Protein AF-A0A7Y2FAY0-F1 (afdb_monomer_lite)

Secondary structure (DSSP, 8-state):
--SSSSSSSSSTTSS--------------S--PPPS--SS--TTEEETTSSSPPTTEEEETTEEEE---S--GGG-SS---EEE-S---SS----------TT-EEEEE-S--SSSS-GGGTS-EEEEE-TTTHHHHS--HHHHHHTT---

pLDDT: mean 85.26, std 19.06, range [43.31, 98.5]

Radius of gyration: 30.22 Å; chains: 1; bounding box: 103×33×59 Å

Structure (mmCIF, N/CA/C/O backbone):
data_AF-A0A7Y2FAY0-F1
#
_entry.id   AF-A0A7Y2FAY0-F1
#
loop_
_atom_site.group_PDB
_atom_site.id
_atom_site.type_symbol
_atom_site.label_atom_id
_atom_site.label_alt_id
_atom_site.label_comp_id
_atom_site.label_asym_id
_atom_site.label_entity_id
_atom_site.label_seq_id
_atom_site.pdbx_PDB_ins_code
_atom_site.Cartn_x
_atom_site.Cartn_y
_atom_site.Cartn_z
_atom_site.occupancy
_atom_site.B_iso_or_equiv
_atom_site.auth_seq_id
_atom_site.auth_comp_id
_atom_site.auth_asym_id
_atom_site.auth_atom_id
_atom_site.pdbx_PDB_model_num
ATOM 1 N N . MET A 1 1 ? -87.405 -3.956 30.102 1.00 51.44 1 MET A N 1
ATOM 2 C CA . MET A 1 1 ? -86.121 -4.699 30.156 1.00 51.44 1 MET A CA 1
ATOM 3 C C . MET A 1 1 ? -85.525 -4.973 28.762 1.00 51.44 1 MET A C 1
ATOM 5 O O . MET A 1 1 ? -85.045 -6.067 28.514 1.00 51.44 1 MET A O 1
ATOM 9 N N . LYS A 1 2 ? -85.548 -4.008 27.827 1.00 45.28 2 LYS A N 1
ATOM 10 C CA . LYS A 1 2 ? -84.905 -4.156 26.498 1.00 45.28 2 LYS A CA 1
ATOM 11 C C . LYS A 1 2 ? -84.174 -2.900 26.000 1.00 45.28 2 LYS A C 1
ATOM 13 O O . LYS A 1 2 ? -83.530 -2.960 24.967 1.00 45.28 2 LYS A O 1
ATOM 18 N N . GLN A 1 3 ? -84.233 -1.789 26.741 1.00 49.59 3 GLN A N 1
ATOM 19 C CA . GLN A 1 3 ? -83.574 -0.530 26.358 1.00 49.59 3 GLN A CA 1
ATOM 20 C C . GLN A 1 3 ? -82.372 -0.158 27.239 1.00 49.59 3 GLN A C 1
ATOM 22 O O . GLN A 1 3 ? -81.675 0.798 26.937 1.00 49.59 3 GLN A O 1
ATOM 27 N N . PHE A 1 4 ? -82.082 -0.938 28.288 1.00 43.31 4 PHE A N 1
ATOM 28 C CA . PHE A 1 4 ? -80.898 -0.730 29.137 1.00 43.31 4 PHE A CA 1
ATOM 29 C C . PHE A 1 4 ? -79.647 -1.471 28.639 1.00 43.31 4 PHE A C 1
ATOM 31 O O . PHE A 1 4 ? -78.539 -1.127 29.030 1.00 43.31 4 PHE A O 1
ATOM 38 N N . PHE A 1 5 ? -79.805 -2.456 27.749 1.00 44.53 5 PHE A N 1
ATOM 39 C CA . PHE A 1 5 ? -78.677 -3.219 27.199 1.00 44.53 5 PHE A CA 1
ATOM 40 C C . PHE A 1 5 ? -77.992 -2.530 26.014 1.00 44.53 5 PHE A C 1
ATOM 42 O O . PHE A 1 5 ? -76.847 -2.840 25.706 1.00 44.53 5 PHE A O 1
ATOM 49 N N . THR A 1 6 ? -78.651 -1.563 25.374 1.00 45.28 6 THR A N 1
ATOM 50 C CA . THR A 1 6 ? -78.110 -0.887 24.186 1.00 45.28 6 THR A CA 1
ATOM 51 C C . THR A 1 6 ? -77.120 0.229 24.529 1.00 45.28 6 THR A C 1
ATOM 53 O O . THR A 1 6 ? -76.338 0.625 23.673 1.00 45.28 6 THR A O 1
ATOM 56 N N . LEU A 1 7 ? -77.105 0.715 25.776 1.00 43.50 7 LEU A N 1
ATOM 57 C CA . LEU A 1 7 ? -76.199 1.790 26.200 1.00 43.50 7 LEU A CA 1
ATOM 58 C C . LEU A 1 7 ? -74.840 1.272 26.707 1.00 43.50 7 LEU A C 1
ATOM 60 O O . LEU A 1 7 ? -73.872 2.025 26.742 1.00 43.50 7 LEU A O 1
ATOM 64 N N . LEU A 1 8 ? -74.736 -0.018 27.047 1.00 46.09 8 LEU A N 1
ATOM 65 C CA . LEU A 1 8 ? -73.483 -0.614 27.526 1.00 46.09 8 LEU A CA 1
ATOM 66 C C . LEU A 1 8 ? -72.531 -1.015 26.383 1.00 46.09 8 LEU A C 1
ATOM 68 O O . LEU A 1 8 ? -71.336 -1.181 26.605 1.00 46.09 8 LEU A O 1
ATOM 72 N N . ALA A 1 9 ? -73.041 -1.129 25.153 1.00 47.38 9 ALA A N 1
ATOM 73 C CA . ALA A 1 9 ? -72.245 -1.490 23.979 1.00 47.38 9 ALA A CA 1
ATOM 74 C C . ALA A 1 9 ? -71.526 -0.294 23.325 1.00 47.38 9 ALA A C 1
ATOM 76 O O . ALA A 1 9 ? -70.596 -0.498 22.551 1.00 47.38 9 ALA A O 1
ATOM 77 N N . LEU A 1 10 ? -71.916 0.949 23.641 1.00 44.84 10 LEU A N 1
ATOM 78 C CA . LEU A 1 10 ? -71.336 2.141 23.006 1.00 44.84 10 LEU A CA 1
ATOM 79 C C . LEU A 1 10 ? -70.141 2.735 23.773 1.00 44.84 10 LEU A C 1
ATOM 81 O O . LEU A 1 10 ? -69.358 3.484 23.201 1.00 44.84 10 LEU A O 1
ATOM 85 N N . VAL A 1 11 ? -69.959 2.381 25.049 1.00 50.09 11 VAL A N 1
ATOM 86 C CA . VAL A 1 11 ? -68.839 2.886 25.871 1.00 50.09 11 VAL A CA 1
ATOM 87 C C . VAL A 1 11 ? -67.570 2.035 25.699 1.00 50.09 11 VAL A C 1
ATOM 89 O O . VAL A 1 11 ? -66.463 2.518 25.920 1.00 50.09 11 VAL A O 1
ATOM 92 N N . ALA A 1 12 ? -67.696 0.793 25.224 1.00 48.69 12 ALA A N 1
ATOM 93 C CA . ALA A 1 12 ? -66.560 -0.113 25.043 1.00 48.69 12 ALA A CA 1
ATOM 94 C C . ALA A 1 12 ? -65.722 0.156 23.774 1.00 48.69 12 ALA A C 1
ATOM 96 O O . ALA A 1 12 ? -64.632 -0.394 23.645 1.00 48.69 12 ALA A O 1
ATOM 97 N N . LEU A 1 13 ? -66.186 1.007 22.850 1.00 48.56 13 LEU A N 1
ATOM 98 C CA . LEU A 1 13 ? -65.485 1.277 21.584 1.00 48.56 13 LEU A CA 1
ATOM 99 C C . LEU A 1 13 ? -64.469 2.429 21.640 1.00 48.56 13 LEU A C 1
ATOM 101 O O . LEU A 1 13 ? -63.723 2.611 20.684 1.00 48.56 13 LEU A O 1
ATOM 105 N N . VAL A 1 14 ? -64.394 3.186 22.740 1.00 50.09 14 VAL A N 1
ATOM 106 C CA . VAL A 1 14 ? -63.526 4.383 22.818 1.00 50.09 14 VAL A CA 1
ATOM 107 C C . VAL A 1 14 ? -62.205 4.133 23.565 1.00 50.09 14 VAL A C 1
ATOM 109 O O . VAL A 1 14 ? -61.342 5.001 23.601 1.00 50.09 14 VAL A O 1
ATOM 112 N N . VAL A 1 15 ? -62.003 2.938 24.134 1.00 50.06 15 VAL A N 1
ATOM 113 C CA . VAL A 1 15 ? -60.810 2.604 24.951 1.00 50.06 15 VAL A CA 1
ATOM 114 C C . VAL A 1 15 ? -59.806 1.710 24.196 1.00 50.06 15 VAL A C 1
ATOM 116 O O . VAL A 1 15 ? -58.803 1.274 24.752 1.00 50.06 15 VAL A O 1
ATOM 119 N N . ALA A 1 16 ? -60.034 1.457 22.904 1.00 46.22 16 ALA A N 1
ATOM 120 C CA . ALA A 1 16 ? -59.160 0.626 22.070 1.00 46.22 16 ALA A CA 1
ATOM 121 C C . ALA A 1 16 ? -58.097 1.413 21.276 1.00 46.22 16 ALA A C 1
ATOM 123 O O . ALA A 1 16 ? -57.337 0.811 20.527 1.00 46.22 16 ALA A O 1
ATOM 124 N N . CYS A 1 17 ? -57.985 2.732 21.461 1.00 43.41 17 CYS A N 1
ATOM 125 C CA . CYS A 1 17 ? -56.827 3.495 20.988 1.00 43.41 17 CYS A CA 1
ATOM 126 C C . CYS A 1 17 ? -55.794 3.616 22.111 1.00 43.41 17 CYS A C 1
ATOM 128 O O . CYS A 1 17 ? -55.579 4.688 22.671 1.00 43.41 17 CYS A O 1
ATOM 130 N N . LYS A 1 18 ? -55.134 2.503 22.442 1.00 47.72 18 LYS A N 1
ATOM 131 C CA . LYS A 1 18 ? -53.759 2.599 22.932 1.00 47.72 18 LYS A CA 1
ATOM 132 C C . LYS A 1 18 ? -52.890 2.789 21.701 1.00 47.72 18 LYS A C 1
ATOM 134 O O . LYS A 1 18 ? -52.571 1.832 21.007 1.00 47.72 18 LYS A O 1
ATOM 139 N N . THR A 1 19 ? -52.565 4.040 21.406 1.00 54.12 19 THR A N 1
ATOM 140 C CA . THR A 1 19 ? -51.457 4.372 20.518 1.00 54.12 19 THR A CA 1
ATOM 141 C C . THR A 1 19 ? -50.203 3.859 21.212 1.00 54.12 19 THR A C 1
ATOM 143 O O . THR A 1 19 ? -49.673 4.501 22.117 1.00 54.12 19 THR A O 1
ATOM 146 N N . GLU A 1 20 ? -49.775 2.648 20.868 1.00 57.34 20 GLU A N 1
ATOM 147 C CA . GLU A 1 20 ? -48.404 2.245 21.145 1.00 57.34 20 GLU A CA 1
ATOM 148 C C . GL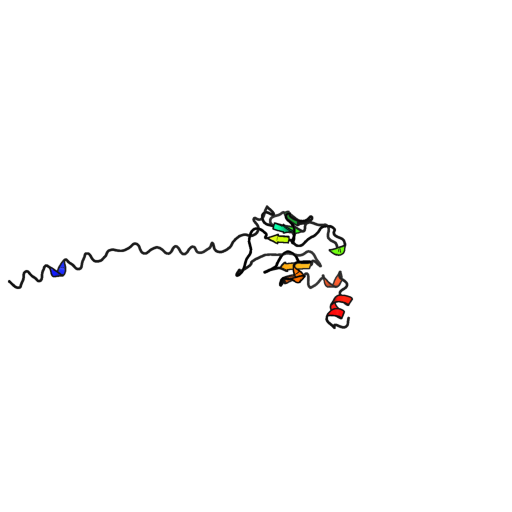U A 1 20 ? -47.505 3.286 20.470 1.00 57.34 20 GLU A C 1
ATOM 150 O O . GLU A 1 20 ? -47.808 3.695 19.339 1.00 57.34 20 GLU A O 1
ATOM 155 N N . PRO A 1 21 ? -46.453 3.789 21.138 1.00 49.78 21 PRO A N 1
ATOM 156 C CA . PRO A 1 21 ? -45.477 4.597 20.442 1.00 49.78 21 PRO A CA 1
ATOM 157 C C . PRO A 1 21 ? -44.932 3.698 19.340 1.00 49.78 21 PRO A C 1
ATOM 159 O O . PRO A 1 21 ? -44.242 2.717 19.613 1.00 49.78 21 PRO A O 1
ATOM 162 N N . LYS A 1 22 ? -45.326 3.987 18.094 1.00 48.41 22 LYS A N 1
ATOM 163 C CA . LYS A 1 22 ? -44.698 3.422 16.910 1.00 48.41 22 LYS A CA 1
ATOM 164 C C . LYS A 1 22 ? -43.222 3.665 17.145 1.00 48.41 22 LYS A C 1
ATOM 166 O O . LYS A 1 22 ? -42.829 4.829 17.199 1.00 48.41 22 LYS A O 1
ATOM 171 N N . ALA A 1 23 ? -42.469 2.591 17.386 1.00 47.94 23 ALA A N 1
ATOM 172 C CA . ALA A 1 23 ? -41.028 2.665 17.435 1.00 47.94 23 ALA A CA 1
ATOM 173 C C . ALA A 1 23 ? -40.647 3.427 16.173 1.00 47.94 23 ALA A C 1
ATOM 175 O O . ALA A 1 23 ? -40.894 2.966 15.053 1.00 47.94 23 ALA A O 1
ATOM 176 N N . THR A 1 24 ? -40.202 4.664 16.358 1.00 44.00 24 THR A N 1
ATOM 177 C CA . THR A 1 24 ? -39.451 5.364 15.345 1.00 44.00 24 THR A CA 1
ATOM 178 C C . THR A 1 24 ? -38.290 4.431 15.105 1.00 44.00 24 THR A C 1
ATOM 180 O O . THR A 1 24 ? -37.394 4.305 15.936 1.00 44.00 24 THR A O 1
ATOM 183 N N . VAL A 1 25 ? -38.387 3.671 14.016 1.00 50.25 25 VAL A N 1
ATOM 184 C CA . VAL A 1 25 ? -37.208 3.170 13.341 1.00 50.25 25 VAL A CA 1
ATOM 185 C C . VAL A 1 25 ? -36.465 4.450 13.026 1.00 50.25 25 VAL A C 1
ATOM 187 O O . VAL A 1 25 ? -36.812 5.165 12.088 1.00 50.25 25 VAL A O 1
ATOM 190 N N . GLU A 1 26 ? -35.547 4.818 13.913 1.00 45.84 26 GLU A N 1
ATOM 191 C CA . GLU A 1 26 ? -34.470 5.696 13.531 1.00 45.84 26 GLU A CA 1
ATOM 192 C C . GLU A 1 26 ? -33.741 4.909 12.458 1.00 45.84 26 GLU A C 1
ATOM 194 O O . GLU A 1 26 ? -32.950 4.010 12.730 1.00 45.84 26 GLU A O 1
ATOM 199 N N . THR A 1 27 ? -34.113 5.165 11.210 1.00 46.44 27 THR A N 1
ATOM 200 C CA . THR A 1 27 ? -33.223 4.954 10.089 1.00 46.44 27 THR A CA 1
ATOM 201 C C . THR A 1 27 ? -32.002 5.805 10.396 1.00 46.44 27 THR A C 1
ATOM 203 O O . THR A 1 27 ? -31.975 6.991 10.076 1.00 46.44 27 THR A O 1
ATOM 206 N N . LYS A 1 28 ? -31.033 5.209 11.103 1.00 49.81 28 LYS A N 1
ATOM 207 C CA . LYS A 1 28 ? -29.642 5.641 11.096 1.00 49.81 28 LYS A CA 1
ATOM 208 C C . LYS A 1 28 ? -29.163 5.495 9.660 1.00 49.81 28 LYS A C 1
ATOM 210 O O . LYS A 1 28 ? -28.667 4.455 9.253 1.00 49.81 28 LYS A O 1
ATOM 215 N N . THR A 1 29 ? -29.434 6.511 8.866 1.00 54.62 29 THR A N 1
ATOM 216 C CA . THR A 1 29 ? -28.828 6.710 7.559 1.00 54.62 29 THR A CA 1
ATOM 217 C C . THR A 1 29 ? -27.524 7.455 7.820 1.00 54.62 29 THR A C 1
ATOM 219 O O . THR A 1 29 ? -27.602 8.656 8.067 1.00 54.62 29 THR A O 1
ATOM 222 N N . ASP A 1 30 ? -26.412 6.708 7.951 1.00 54.47 30 ASP A N 1
ATOM 223 C CA . ASP A 1 30 ? -25.038 7.061 7.494 1.00 54.47 30 ASP A CA 1
ATOM 224 C C . ASP A 1 30 ? -23.862 6.306 8.177 1.00 54.47 30 ASP A C 1
ATOM 226 O O . ASP A 1 30 ? -22.731 6.461 7.732 1.00 54.47 30 ASP A O 1
ATOM 230 N N . ASP A 1 31 ? -24.064 5.416 9.159 1.00 61.31 31 ASP A N 1
ATOM 231 C CA . ASP A 1 31 ? -22.938 4.807 9.917 1.00 61.31 31 ASP A CA 1
ATOM 232 C C . ASP A 1 31 ? -22.676 3.303 9.626 1.00 61.31 31 ASP A C 1
ATOM 234 O O . ASP A 1 31 ? -22.599 2.500 10.557 1.00 61.31 31 ASP A O 1
ATOM 238 N N . GLU A 1 32 ? -22.557 2.880 8.359 1.00 81.56 32 GLU A N 1
ATOM 239 C CA . GLU A 1 32 ? -22.077 1.512 8.020 1.00 81.56 32 GLU A CA 1
ATOM 240 C C . GLU A 1 32 ? -20.586 1.455 7.639 1.00 81.56 32 GLU A C 1
ATOM 242 O O . GLU A 1 32 ? -19.993 0.378 7.630 1.00 81.56 32 GLU A O 1
ATOM 247 N N . TRP A 1 33 ? -19.955 2.599 7.365 1.00 92.94 33 TRP A N 1
ATOM 248 C CA . TRP A 1 33 ? -18.543 2.657 6.987 1.00 92.94 33 TRP A CA 1
ATOM 249 C C . TRP A 1 33 ? -17.631 2.736 8.212 1.00 92.94 33 TRP A C 1
ATOM 251 O O . TRP A 1 33 ? -17.825 3.568 9.098 1.00 92.94 33 TRP A O 1
ATOM 261 N N . ILE A 1 34 ? -16.587 1.907 8.229 1.00 93.38 34 ILE A N 1
ATOM 262 C CA . ILE A 1 34 ? -15.470 2.026 9.169 1.00 93.38 34 ILE A CA 1
ATOM 263 C C . ILE A 1 34 ? -14.300 2.732 8.482 1.00 93.38 34 ILE A C 1
ATOM 265 O O . ILE A 1 34 ? -13.964 2.427 7.338 1.00 93.38 34 ILE A O 1
ATOM 269 N N . SER A 1 35 ? -13.660 3.673 9.176 1.00 94.94 35 SER A N 1
ATOM 270 C CA . SER A 1 35 ? -12.439 4.298 8.660 1.00 94.94 35 SER A CA 1
ATOM 271 C C . SER A 1 35 ? -11.236 3.428 9.007 1.00 94.94 35 SER A C 1
ATOM 273 O O . SER A 1 35 ? -10.962 3.205 10.184 1.00 94.94 35 SER A O 1
ATOM 275 N N . LEU A 1 36 ? -10.505 2.958 7.995 1.00 97.44 36 LEU A N 1
ATOM 276 C CA . LEU A 1 36 ? -9.262 2.192 8.190 1.00 97.44 36 LEU A CA 1
ATOM 277 C C . LEU A 1 36 ? -8.028 3.092 8.362 1.00 97.44 36 LEU A C 1
ATOM 279 O O . LEU A 1 36 ? -6.948 2.615 8.700 1.00 97.44 36 LEU A O 1
ATOM 283 N N . PHE A 1 37 ? -8.177 4.394 8.123 1.00 98.06 37 PHE A N 1
ATOM 284 C CA . PHE A 1 37 ? -7.141 5.405 8.291 1.00 98.06 37 PHE A CA 1
ATOM 285 C C . PHE A 1 37 ? -7.780 6.694 8.815 1.00 98.06 37 PHE A C 1
ATOM 287 O O . PHE A 1 37 ? -8.869 7.073 8.386 1.00 98.06 37 PHE A O 1
ATOM 294 N N . ASP A 1 38 ? -7.136 7.351 9.773 1.00 96.56 38 ASP A N 1
ATOM 295 C CA . ASP A 1 38 ? -7.651 8.552 10.445 1.00 96.56 38 ASP A CA 1
ATOM 296 C C . ASP A 1 38 ? -7.114 9.865 9.836 1.00 96.56 38 ASP A C 1
ATOM 298 O O . ASP A 1 38 ? -7.473 10.955 10.287 1.00 96.56 38 ASP A O 1
ATOM 302 N N . GLY A 1 39 ? -6.246 9.772 8.823 1.00 97.44 39 GLY A N 1
ATOM 303 C CA . GLY A 1 39 ? -5.589 10.912 8.183 1.00 97.44 39 GLY A CA 1
ATOM 304 C C . GLY A 1 39 ? -4.280 11.356 8.845 1.00 97.44 39 GLY A C 1
ATOM 305 O O . GLY A 1 39 ? -3.591 12.215 8.297 1.00 97.44 39 GLY A O 1
ATOM 306 N N . VAL A 1 40 ? -3.913 10.827 10.017 1.00 97.56 40 VAL A N 1
ATOM 307 C CA . VAL A 1 40 ? -2.806 11.374 10.827 1.00 97.56 40 VAL A CA 1
ATOM 308 C C . VAL A 1 40 ? -1.900 10.325 11.464 1.00 97.56 40 VAL A C 1
ATOM 310 O O . VAL A 1 40 ? -0.735 10.622 11.731 1.00 97.56 40 VAL A O 1
ATOM 313 N N . SER A 1 41 ? -2.396 9.119 11.715 1.00 96.94 41 SER A N 1
ATOM 314 C CA . SER A 1 41 ? -1.674 8.031 12.357 1.00 96.94 41 SER A CA 1
ATOM 315 C C . SER A 1 41 ? -1.654 6.790 11.476 1.00 96.94 41 SER A C 1
ATOM 317 O O . SER A 1 41 ? -2.515 6.555 10.635 1.00 96.94 41 SER A O 1
ATOM 319 N N . THR A 1 42 ? -0.642 5.961 11.686 1.00 97.38 42 THR A N 1
ATOM 320 C CA . THR A 1 42 ? -0.535 4.648 11.048 1.00 97.38 42 THR A CA 1
ATOM 321 C C . THR A 1 42 ? -1.113 3.553 11.945 1.00 97.38 42 THR A C 1
ATOM 323 O O . THR A 1 42 ? -0.748 2.385 11.815 1.00 97.38 42 THR A O 1
ATOM 326 N N . GLU A 1 43 ? -1.979 3.921 12.899 1.00 97.38 43 GLU A N 1
ATOM 327 C CA . GLU A 1 43 ? -2.579 2.973 13.828 1.00 97.38 43 GLU A CA 1
ATOM 328 C C . GLU A 1 43 ? -3.361 1.901 13.065 1.00 97.38 43 GLU A C 1
ATOM 330 O O . GLU A 1 43 ? -4.107 2.167 12.126 1.00 97.38 43 GLU A O 1
ATOM 335 N N . GLY A 1 44 ? -3.122 0.654 13.459 1.00 97.38 44 GLY A N 1
ATOM 336 C CA . GLY A 1 44 ? -3.684 -0.521 12.819 1.00 97.38 44 GLY A CA 1
ATOM 337 C C . GLY A 1 44 ? -2.986 -0.986 11.548 1.00 97.38 44 GLY A C 1
ATOM 338 O O . GLY A 1 44 ? -3.251 -2.105 11.123 1.00 97.38 44 GLY A O 1
ATOM 339 N N . TRP A 1 45 ? -2.044 -0.225 10.994 1.00 98.44 45 TRP A N 1
ATOM 340 C CA . TRP A 1 45 ? -1.235 -0.661 9.858 1.00 98.44 45 TRP A CA 1
ATOM 341 C C . TRP A 1 45 ? 0.108 -1.234 10.310 1.00 98.44 45 TRP A C 1
ATOM 343 O O . TRP A 1 45 ? 0.807 -0.665 11.150 1.00 98.44 45 TRP A O 1
ATOM 353 N N . ARG A 1 46 ? 0.493 -2.372 9.729 1.00 98.12 46 ARG A N 1
ATOM 354 C CA . ARG A 1 46 ? 1.773 -3.046 9.998 1.00 98.12 46 ARG A CA 1
ATOM 355 C C . ARG A 1 46 ? 2.276 -3.777 8.762 1.00 98.12 46 ARG A C 1
ATOM 357 O O . ARG A 1 46 ? 1.519 -3.993 7.823 1.00 98.12 46 ARG A O 1
ATOM 364 N N . ALA A 1 47 ? 3.546 -4.166 8.761 1.00 97.94 47 ALA A N 1
ATOM 365 C CA . ALA A 1 47 ? 4.110 -4.981 7.693 1.00 97.94 47 ALA A CA 1
ATOM 366 C C . ALA A 1 47 ? 3.389 -6.334 7.588 1.00 97.94 47 ALA A C 1
ATOM 368 O O . ALA A 1 47 ? 3.091 -6.965 8.605 1.00 97.94 47 ALA A O 1
ATOM 369 N N . TYR A 1 48 ? 3.202 -6.829 6.366 1.00 97.75 48 TYR A N 1
ATOM 370 C CA . TYR A 1 48 ? 2.851 -8.227 6.141 1.00 97.75 48 TYR A CA 1
ATOM 371 C C . TYR A 1 48 ? 3.922 -9.143 6.765 1.00 97.75 48 TYR A C 1
ATOM 373 O O . TYR A 1 48 ? 5.130 -8.956 6.556 1.00 97.75 48 TYR A O 1
ATOM 381 N N . ASN A 1 49 ? 3.485 -10.128 7.554 1.00 96.75 49 ASN A N 1
ATOM 382 C CA . ASN A 1 49 ? 4.317 -10.986 8.402 1.00 96.75 49 ASN A CA 1
ATOM 383 C C . ASN A 1 49 ? 5.181 -10.213 9.423 1.00 96.75 49 ASN A C 1
ATOM 385 O O . ASN A 1 49 ? 6.300 -10.633 9.736 1.00 96.75 49 ASN A O 1
ATOM 389 N N . GLY A 1 50 ? 4.713 -9.067 9.924 1.00 96.06 50 GLY A N 1
ATOM 390 C CA . GLY A 1 50 ? 5.440 -8.262 10.904 1.00 96.06 50 GLY A CA 1
ATOM 391 C C . GLY A 1 50 ? 4.535 -7.503 11.872 1.00 96.06 50 GLY A C 1
ATOM 392 O O . GLY A 1 50 ? 3.367 -7.257 11.600 1.00 96.06 50 GLY A O 1
ATOM 393 N N . GLU A 1 51 ? 5.102 -7.115 13.014 1.00 94.62 51 GLU A N 1
ATOM 394 C CA . GLU A 1 51 ? 4.371 -6.478 14.126 1.00 94.62 51 GLU A CA 1
ATOM 395 C C . GLU A 1 51 ? 4.349 -4.944 14.052 1.00 94.62 51 GLU A C 1
ATOM 397 O O . GLU A 1 51 ? 3.606 -4.290 14.776 1.00 94.62 51 GLU A O 1
ATOM 402 N N . GLY A 1 52 ? 5.197 -4.350 13.212 1.00 95.69 52 GLY A N 1
ATOM 403 C CA . GLY A 1 52 ? 5.351 -2.902 13.101 1.00 95.69 52 GLY A CA 1
ATOM 404 C C . GLY A 1 52 ? 5.297 -2.434 11.658 1.00 95.69 52 GLY A C 1
ATOM 405 O O . GLY A 1 52 ? 5.422 -3.230 10.725 1.00 95.69 52 GLY A O 1
ATOM 406 N N . LEU A 1 53 ? 5.122 -1.129 11.483 1.00 96.94 53 LEU A N 1
ATOM 407 C CA . LEU A 1 53 ? 5.160 -0.508 10.169 1.00 96.94 53 LEU A CA 1
ATOM 408 C C . LEU A 1 53 ? 6.589 -0.585 9.590 1.00 96.94 53 LEU A C 1
ATOM 410 O O . LEU A 1 53 ? 7.547 -0.275 10.308 1.00 96.94 53 LEU A O 1
ATOM 414 N N . PRO A 1 54 ? 6.766 -1.022 8.331 1.00 95.50 54 PRO A N 1
ATOM 415 C CA . PRO A 1 54 ? 8.084 -1.096 7.720 1.00 95.50 54 PRO A CA 1
ATOM 416 C C . PRO A 1 54 ? 8.603 0.311 7.362 1.00 95.50 54 PRO A C 1
ATOM 418 O O . PRO A 1 54 ? 7.808 1.242 7.211 1.00 95.50 54 PRO A O 1
ATOM 421 N N . PRO A 1 55 ? 9.931 0.492 7.219 1.00 93.62 55 PRO A N 1
ATOM 422 C CA . PRO A 1 55 ? 10.513 1.754 6.767 1.00 93.62 55 PRO A CA 1
ATOM 423 C C . PRO A 1 55 ? 9.890 2.262 5.460 1.00 93.62 55 PRO A C 1
ATOM 425 O O . PRO A 1 55 ? 9.528 1.471 4.592 1.00 93.62 55 PRO A O 1
ATOM 428 N N . GLY A 1 56 ? 9.790 3.587 5.330 1.00 94.12 56 GLY A N 1
ATOM 429 C CA . GLY A 1 56 ? 9.242 4.271 4.154 1.00 94.12 56 GLY A CA 1
ATOM 430 C C . GLY A 1 56 ? 7.754 4.603 4.271 1.00 94.12 56 GLY A C 1
ATOM 431 O O . GLY A 1 56 ? 7.341 5.669 3.827 1.00 94.12 56 GLY A O 1
ATOM 432 N N . TRP A 1 57 ? 6.956 3.766 4.935 1.00 97.56 57 TRP A N 1
ATOM 433 C CA . TRP A 1 57 ? 5.544 4.072 5.172 1.00 97.56 57 TRP A CA 1
ATOM 434 C C . TRP A 1 57 ? 5.364 5.100 6.289 1.00 97.56 57 TRP A C 1
ATOM 436 O O . TRP A 1 57 ? 5.918 4.956 7.381 1.00 97.56 57 TRP A O 1
ATOM 446 N N . VAL A 1 58 ? 4.561 6.129 6.026 1.00 97.38 58 VAL A N 1
ATOM 447 C CA . VAL A 1 58 ? 4.247 7.210 6.968 1.00 97.38 58 VAL A CA 1
ATOM 448 C C . VAL A 1 58 ? 2.819 7.717 6.774 1.00 97.38 58 VAL A C 1
ATOM 450 O O . VAL A 1 58 ? 2.254 7.608 5.689 1.00 97.38 58 VAL A O 1
ATOM 453 N N . ALA A 1 59 ? 2.257 8.327 7.819 1.00 98.19 59 ALA A N 1
ATOM 454 C CA . ALA A 1 59 ? 1.099 9.205 7.692 1.00 98.19 59 ALA A CA 1
ATOM 455 C C . ALA A 1 59 ? 1.595 10.652 7.546 1.00 98.19 59 ALA A C 1
ATOM 457 O O . ALA A 1 59 ? 2.289 11.166 8.429 1.00 98.19 59 ALA A O 1
ATOM 458 N N . LYS A 1 60 ? 1.290 11.300 6.422 1.00 97.56 60 LYS A N 1
ATOM 459 C CA . LYS A 1 60 ? 1.782 12.642 6.090 1.00 97.56 60 LYS A CA 1
ATOM 460 C C . LYS A 1 60 ? 0.773 13.364 5.209 1.00 97.56 60 LYS A C 1
ATOM 462 O O . LYS A 1 60 ? 0.232 12.774 4.287 1.00 97.56 60 LYS A O 1
ATOM 467 N N . ASP A 1 61 ? 0.517 14.637 5.508 1.00 97.06 61 ASP A N 1
ATOM 468 C CA . ASP A 1 61 ? -0.378 15.504 4.726 1.00 97.06 61 ASP A CA 1
ATOM 469 C C . ASP A 1 61 ? -1.796 14.934 4.498 1.00 97.06 61 ASP A C 1
ATOM 471 O O . ASP A 1 61 ? -2.440 15.240 3.498 1.00 97.06 61 ASP A O 1
ATOM 475 N N . GLY A 1 62 ? -2.310 14.136 5.442 1.00 97.75 62 GLY A N 1
ATOM 476 C CA . GLY A 1 62 ? -3.629 13.507 5.316 1.00 97.75 62 GLY A CA 1
ATOM 477 C C . GLY A 1 62 ? -3.624 12.158 4.594 1.00 97.75 62 GLY A C 1
ATOM 478 O O . GLY A 1 62 ? -4.697 11.650 4.287 1.00 97.75 62 GLY A O 1
ATOM 479 N N . GLU A 1 63 ? -2.451 11.588 4.307 1.00 98.19 63 GLU A N 1
ATOM 480 C CA . GLU A 1 63 ? -2.280 10.404 3.461 1.00 98.19 63 GLU A CA 1
ATOM 481 C C . GLU A 1 63 ? -1.424 9.341 4.157 1.00 98.19 63 GLU A C 1
ATOM 483 O O . GLU A 1 63 ? -0.427 9.662 4.807 1.00 98.19 63 GLU A O 1
ATOM 488 N N . LEU A 1 64 ? -1.782 8.068 3.981 1.00 98.25 64 LEU A N 1
ATOM 489 C CA . LEU A 1 64 ? -0.897 6.940 4.260 1.00 98.25 64 LEU A CA 1
ATOM 490 C C . LEU A 1 64 ? -0.056 6.696 3.005 1.00 98.25 64 LEU A C 1
ATOM 492 O O . LEU A 1 64 ? -0.587 6.285 1.975 1.00 98.25 64 LEU A O 1
ATOM 496 N N . THR A 1 65 ? 1.238 6.998 3.067 1.00 96.94 65 THR A N 1
ATOM 497 C CA . THR A 1 65 ? 2.096 7.083 1.879 1.00 96.94 65 THR A CA 1
ATOM 498 C C . THR A 1 65 ? 3.453 6.430 2.092 1.00 96.94 65 THR A C 1
ATOM 500 O O . THR A 1 65 ? 3.965 6.367 3.212 1.00 96.94 65 THR A O 1
ATOM 503 N N . PHE A 1 66 ? 4.045 5.961 0.998 1.00 95.81 66 PHE A N 1
ATOM 504 C CA . PHE A 1 66 ? 5.408 5.452 0.960 1.00 95.81 66 PHE A CA 1
ATOM 505 C C . PHE A 1 66 ? 6.371 6.596 0.594 1.00 95.81 66 PHE A C 1
ATOM 507 O O . PHE A 1 66 ? 6.653 6.852 -0.576 1.00 95.81 66 PHE A O 1
ATOM 514 N N . ASP A 1 67 ? 6.835 7.330 1.608 1.00 94.00 67 ASP A N 1
ATOM 515 C CA . ASP A 1 67 ? 7.655 8.544 1.475 1.00 94.00 67 ASP A CA 1
ATOM 516 C C . ASP A 1 67 ? 9.139 8.176 1.339 1.00 94.00 67 ASP A C 1
ATOM 518 O O . ASP A 1 67 ? 9.889 8.084 2.316 1.00 94.00 67 ASP A O 1
ATOM 522 N N . THR A 1 68 ? 9.559 7.917 0.102 1.00 91.00 68 THR A N 1
ATOM 523 C CA . THR A 1 68 ? 10.938 7.558 -0.251 1.00 91.00 68 THR A CA 1
ATOM 524 C C . THR A 1 68 ? 11.434 8.390 -1.433 1.00 91.00 68 THR A C 1
ATOM 526 O O . THR A 1 68 ? 10.650 9.015 -2.151 1.00 91.00 68 THR A O 1
ATOM 529 N N . GLU A 1 69 ? 12.754 8.429 -1.642 1.00 91.06 69 GLU A N 1
ATOM 530 C CA . GLU A 1 69 ? 13.291 8.939 -2.905 1.00 91.06 69 GLU A CA 1
ATOM 531 C C . GLU A 1 69 ? 12.840 8.026 -4.051 1.00 91.06 69 GLU A C 1
ATOM 533 O O . GLU A 1 69 ? 12.911 6.803 -3.935 1.00 91.06 69 GLU A O 1
ATOM 538 N N . LEU A 1 70 ? 12.384 8.618 -5.160 1.00 88.94 70 LEU A N 1
ATOM 539 C CA . LEU A 1 70 ? 11.947 7.847 -6.322 1.00 88.94 70 LEU A CA 1
ATOM 540 C C . LEU A 1 70 ? 13.098 6.988 -6.856 1.00 88.94 70 LEU A C 1
ATOM 542 O O . LEU A 1 70 ? 14.171 7.496 -7.185 1.00 88.94 70 LEU A O 1
ATOM 546 N N . GLY A 1 71 ? 12.833 5.695 -6.988 1.00 90.44 71 GLY A N 1
ATOM 547 C CA . GLY A 1 71 ? 13.781 4.694 -7.450 1.00 90.44 71 GLY A CA 1
ATOM 548 C C . GLY A 1 71 ? 13.073 3.381 -7.755 1.00 90.44 71 GLY A C 1
ATOM 549 O O . GLY A 1 71 ? 11.861 3.260 -7.571 1.00 90.44 71 GLY A O 1
ATOM 550 N N . LEU A 1 72 ? 13.828 2.402 -8.247 1.00 88.94 72 LEU A N 1
ATOM 551 C CA . LEU A 1 72 ? 13.290 1.068 -8.477 1.00 88.94 72 LEU A CA 1
ATOM 552 C C . LEU A 1 72 ? 13.153 0.334 -7.142 1.00 88.94 72 LEU A C 1
ATOM 554 O O . LEU A 1 72 ? 14.023 0.432 -6.278 1.00 88.94 72 LEU A O 1
ATOM 558 N N . GLU A 1 73 ? 12.088 -0.450 -6.999 1.00 86.38 73 GLU A N 1
ATOM 559 C CA . GLU A 1 73 ? 11.815 -1.236 -5.790 1.00 86.38 73 GLU A CA 1
ATOM 560 C C . GLU A 1 73 ? 13.007 -2.119 -5.386 1.00 86.38 73 GLU A C 1
ATOM 562 O O . GLU A 1 73 ? 13.389 -2.160 -4.220 1.00 86.38 73 GLU A O 1
ATOM 567 N N . GLN A 1 74 ? 13.656 -2.750 -6.370 1.00 86.19 74 GLN A N 1
ATOM 568 C CA . GLN A 1 74 ? 14.835 -3.605 -6.185 1.00 86.19 74 GLN A CA 1
ATOM 569 C C . GLN A 1 74 ? 16.047 -2.893 -5.557 1.00 86.19 74 GLN A C 1
ATOM 571 O O . GLN A 1 74 ? 16.935 -3.558 -5.023 1.00 86.19 74 GLN A O 1
ATOM 576 N N . ASP A 1 75 ? 16.093 -1.559 -5.625 1.00 90.25 75 ASP A N 1
ATOM 577 C CA . ASP A 1 75 ? 17.170 -0.745 -5.062 1.00 90.25 75 ASP A CA 1
ATOM 578 C C . ASP A 1 75 ? 16.840 -0.260 -3.635 1.00 90.25 75 ASP A C 1
ATOM 580 O O . ASP A 1 75 ? 17.721 0.225 -2.918 1.00 90.25 75 ASP A O 1
ATOM 584 N N . TYR A 1 76 ? 15.588 -0.409 -3.184 1.00 89.56 76 TYR A N 1
ATOM 585 C CA . TYR A 1 76 ? 15.152 -0.026 -1.844 1.00 89.56 76 TYR A CA 1
ATOM 586 C C . TYR A 1 76 ? 15.332 -1.174 -0.841 1.00 89.56 76 TYR A C 1
ATOM 588 O O . TYR A 1 76 ? 14.971 -2.322 -1.087 1.00 89.56 76 TYR A O 1
ATOM 596 N N . THR A 1 77 ? 15.870 -0.875 0.345 1.00 89.31 77 THR A N 1
ATOM 597 C CA . THR A 1 77 ? 16.075 -1.880 1.401 1.00 89.31 77 THR A CA 1
ATOM 598 C C . THR A 1 77 ? 15.056 -1.732 2.522 1.00 89.31 77 THR A C 1
ATOM 600 O O . THR A 1 77 ? 14.925 -0.669 3.121 1.00 89.31 77 THR A O 1
ATOM 603 N N . GLY A 1 78 ? 14.411 -2.8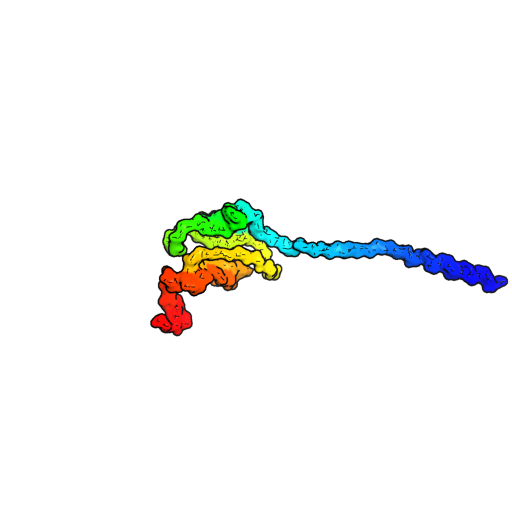43 2.881 1.00 87.06 78 GLY A N 1
ATOM 604 C CA . GLY A 1 78 ? 13.533 -2.927 4.051 1.00 87.06 78 GLY A CA 1
ATOM 605 C C . GLY A 1 78 ? 12.072 -2.563 3.787 1.00 87.06 78 GLY A C 1
ATOM 606 O O . GLY A 1 78 ? 11.267 -2.666 4.711 1.00 87.06 78 GLY A O 1
ATOM 607 N N . GLY A 1 79 ? 11.725 -2.194 2.552 1.00 86.94 79 GLY A N 1
ATOM 608 C CA . GLY A 1 79 ? 10.337 -2.036 2.126 1.00 86.94 79 GLY A CA 1
ATOM 609 C C . GLY A 1 79 ? 9.583 -3.356 2.253 1.00 86.94 79 GLY A C 1
ATOM 610 O O . GLY A 1 79 ? 10.154 -4.431 2.051 1.00 86.94 79 GLY A O 1
ATOM 611 N N . LYS A 1 80 ? 8.313 -3.266 2.644 1.00 92.88 80 LYS A N 1
ATOM 612 C CA . LYS A 1 80 ? 7.372 -4.384 2.677 1.00 92.88 80 LYS A CA 1
ATOM 613 C C . LYS A 1 80 ? 5.965 -3.878 2.408 1.00 92.88 80 LYS A C 1
ATOM 615 O O . LYS A 1 80 ? 5.641 -2.746 2.780 1.00 92.88 80 LYS A O 1
ATOM 620 N N . ASP A 1 81 ? 5.138 -4.761 1.861 1.00 96.38 81 ASP A N 1
ATOM 621 C CA . ASP A 1 81 ? 3.691 -4.584 1.854 1.00 96.38 81 ASP A CA 1
ATOM 622 C C . ASP A 1 81 ? 3.172 -4.399 3.281 1.00 96.38 81 ASP A C 1
ATOM 624 O O . ASP A 1 81 ? 3.692 -4.988 4.240 1.00 96.38 81 ASP A O 1
ATOM 628 N N . ILE A 1 82 ? 2.130 -3.585 3.414 1.00 97.81 82 ILE A N 1
ATOM 629 C CA . ILE A 1 82 ? 1.445 -3.342 4.679 1.00 97.81 82 ILE A CA 1
ATOM 630 C C . ILE A 1 82 ? 0.032 -3.904 4.641 1.00 97.81 82 ILE A C 1
ATOM 632 O O . ILE A 1 82 ? -0.584 -4.026 3.586 1.00 97.81 82 ILE A O 1
ATOM 636 N N . ILE A 1 83 ? -0.481 -4.230 5.819 1.00 97.88 83 ILE A N 1
ATOM 637 C CA . ILE A 1 83 ? -1.837 -4.722 6.019 1.00 97.88 83 ILE A CA 1
ATOM 638 C C . ILE A 1 83 ? -2.502 -3.954 7.155 1.00 97.88 83 ILE A C 1
ATOM 640 O O . ILE A 1 83 ? -1.834 -3.537 8.109 1.00 97.88 83 ILE A O 1
ATOM 644 N N . TYR A 1 84 ? -3.822 -3.808 7.069 1.00 97.81 84 TYR A N 1
ATOM 645 C CA . TYR A 1 84 ? -4.627 -3.416 8.217 1.00 97.81 84 TYR A CA 1
ATOM 646 C C . TYR A 1 84 ? -4.769 -4.630 9.139 1.00 97.81 84 TYR A C 1
ATOM 648 O O . TYR A 1 84 ? -5.386 -5.627 8.780 1.00 97.81 84 TYR A O 1
ATOM 656 N N . GLY A 1 85 ? -4.123 -4.577 10.299 1.00 96.81 85 GLY A N 1
ATOM 657 C CA . GLY A 1 85 ? -3.940 -5.709 11.201 1.00 96.81 85 GLY A CA 1
ATOM 658 C C . GLY A 1 85 ? -4.847 -5.722 12.429 1.00 96.81 85 GLY A C 1
ATOM 659 O O . GLY A 1 85 ? -4.649 -6.590 13.277 1.00 96.81 85 GLY A O 1
ATOM 660 N N . LEU A 1 86 ? -5.782 -4.773 12.572 1.00 95.69 86 LEU A N 1
ATOM 661 C CA . LEU A 1 86 ? -6.710 -4.747 13.717 1.00 95.69 86 LEU A CA 1
ATOM 662 C C . LEU A 1 86 ? -7.928 -5.647 13.529 1.00 95.69 86 LEU A C 1
ATOM 664 O O . LEU A 1 86 ? -8.561 -5.995 14.523 1.00 95.69 86 LEU A O 1
ATOM 668 N N . ASP A 1 87 ? -8.250 -6.015 12.290 1.00 95.31 87 ASP A N 1
ATOM 669 C CA . ASP A 1 87 ? -9.428 -6.820 11.989 1.00 95.31 87 ASP A CA 1
ATOM 670 C C . ASP A 1 87 ? -9.238 -7.673 10.728 1.00 95.31 87 ASP A C 1
ATOM 672 O O . ASP A 1 87 ? -8.379 -7.385 9.891 1.00 95.31 87 ASP A O 1
ATOM 676 N N . GLU A 1 88 ? -10.057 -8.716 10.594 1.00 96.06 88 GLU A N 1
ATOM 677 C CA . GLU A 1 88 ? -10.149 -9.552 9.393 1.00 96.06 88 GLU A CA 1
ATOM 678 C C . GLU A 1 88 ? -11.552 -9.419 8.783 1.00 96.06 88 GLU A C 1
ATOM 680 O O . GLU A 1 88 ? -12.563 -9.525 9.478 1.00 96.06 88 GLU A O 1
ATOM 685 N N . PHE A 1 89 ? -11.625 -9.226 7.464 1.00 96.06 89 PHE A N 1
ATOM 686 C CA . PHE A 1 89 ? -12.888 -8.997 6.759 1.00 96.06 89 PHE A CA 1
ATOM 687 C C . PHE A 1 89 ? -13.234 -10.166 5.835 1.00 96.06 89 PHE A C 1
ATOM 689 O O . PHE A 1 89 ? -12.427 -10.562 4.995 1.00 96.06 89 PHE A O 1
ATOM 696 N N . ASP A 1 90 ? -14.457 -10.685 5.965 1.00 96.19 90 ASP A N 1
ATOM 697 C CA . ASP A 1 90 ? -15.009 -11.710 5.069 1.00 96.19 90 ASP A CA 1
ATOM 698 C C . ASP A 1 90 ? -15.790 -11.052 3.920 1.00 96.19 90 ASP A C 1
ATOM 700 O O . ASP A 1 90 ? -15.268 -10.883 2.820 1.00 96.19 90 ASP A O 1
ATOM 704 N N . ASN A 1 91 ? -17.010 -10.575 4.188 1.00 97.00 91 ASN A N 1
ATOM 705 C CA . ASN A 1 91 ? -17.800 -9.800 3.229 1.00 97.00 91 ASN A CA 1
ATOM 706 C C . ASN A 1 91 ? -17.663 -8.310 3.535 1.00 97.00 91 ASN A C 1
ATOM 708 O O . ASN A 1 91 ? -17.994 -7.884 4.641 1.00 97.00 91 ASN A O 1
ATOM 712 N N . PHE A 1 92 ? -17.206 -7.524 2.565 1.00 96.69 92 PHE A N 1
ATOM 713 C CA . PHE A 1 92 ? -17.017 -6.088 2.736 1.00 96.69 92 PHE A CA 1
ATOM 714 C C . PHE A 1 92 ? -17.187 -5.334 1.413 1.00 96.69 92 PHE A C 1
ATOM 716 O O . PHE A 1 92 ? -17.069 -5.908 0.330 1.00 96.69 92 PHE A O 1
ATOM 723 N N . GLU A 1 93 ? -17.427 -4.031 1.531 1.00 96.88 93 GLU A N 1
ATOM 724 C CA . GLU A 1 93 ? -17.196 -3.050 0.474 1.00 96.88 93 GLU A CA 1
ATOM 725 C C . GLU A 1 93 ? -16.010 -2.184 0.911 1.00 96.88 93 GLU A C 1
ATOM 727 O O . GLU A 1 93 ? -15.916 -1.806 2.079 1.00 96.88 93 GLU A O 1
ATOM 732 N N . PHE A 1 94 ? -15.071 -1.922 0.003 1.00 97.19 94 PHE A N 1
ATOM 733 C CA . PHE A 1 94 ? -13.871 -1.143 0.297 1.00 97.19 94 PHE A CA 1
ATOM 734 C C . PHE A 1 94 ? -13.788 0.056 -0.636 1.00 97.19 94 PHE A C 1
ATOM 736 O O . PHE A 1 94 ? -13.876 -0.086 -1.855 1.00 97.19 94 PHE A O 1
ATOM 743 N N . TYR A 1 95 ? -13.598 1.231 -0.042 1.00 96.94 95 TYR A N 1
ATOM 744 C CA . TYR A 1 95 ? -13.401 2.483 -0.752 1.00 96.94 95 TYR A CA 1
ATOM 745 C C . TYR A 1 95 ? -12.039 3.066 -0.385 1.00 96.94 95 TYR A C 1
ATOM 747 O O . TYR A 1 95 ? -11.708 3.196 0.794 1.00 96.94 95 TYR A O 1
ATOM 755 N N . VAL A 1 96 ? -11.267 3.442 -1.403 1.00 97.88 96 VAL A N 1
ATOM 756 C CA . VAL A 1 96 ? -9.979 4.115 -1.245 1.00 97.88 96 VAL A CA 1
ATOM 757 C C . VAL A 1 96 ? -9.720 5.033 -2.432 1.00 97.88 96 VAL A C 1
ATOM 759 O O . VAL A 1 96 ? -10.006 4.691 -3.580 1.00 97.88 96 VAL A O 1
ATOM 762 N N . GLU A 1 97 ? -9.143 6.195 -2.150 1.00 98.38 97 GLU A N 1
ATOM 763 C CA . GLU A 1 97 ? -8.537 7.063 -3.154 1.00 98.38 97 GLU A CA 1
ATOM 764 C C . GLU A 1 97 ? -7.028 6.840 -3.141 1.00 98.38 97 GLU A C 1
ATOM 766 O O . GLU A 1 97 ? -6.414 6.721 -2.082 1.00 98.38 97 GLU A O 1
ATOM 771 N N . TRP A 1 98 ? -6.424 6.768 -4.322 1.00 98.44 98 TRP A N 1
ATOM 772 C CA . TRP A 1 98 ? -5.003 6.486 -4.474 1.00 98.44 98 TRP A CA 1
ATOM 773 C C . TRP A 1 98 ? -4.380 7.406 -5.521 1.00 98.44 98 TRP A C 1
ATOM 775 O O . TRP A 1 98 ? -5.058 7.960 -6.388 1.00 98.44 98 TRP A O 1
ATOM 785 N N . LYS A 1 99 ? -3.061 7.570 -5.431 1.00 97.00 99 LYS A N 1
ATOM 786 C CA . LYS A 1 99 ? -2.243 8.297 -6.403 1.00 97.00 99 LYS A CA 1
ATOM 787 C C . LYS A 1 99 ? -0.891 7.607 -6.541 1.00 97.00 99 LYS A C 1
ATOM 789 O O . LYS A 1 99 ? -0.398 7.030 -5.576 1.00 97.00 99 LYS A O 1
ATOM 794 N N . LEU A 1 100 ? -0.280 7.715 -7.716 1.00 96.75 100 LEU A N 1
ATOM 795 C CA . LEU A 1 100 ? 1.045 7.167 -7.999 1.00 96.75 100 LEU A CA 1
ATOM 796 C C . LEU A 1 100 ? 1.969 8.255 -8.559 1.00 96.75 100 LEU A C 1
ATOM 798 O O . LEU A 1 100 ? 1.496 9.173 -9.237 1.00 96.75 100 LEU A O 1
ATOM 802 N N . PRO A 1 101 ? 3.286 8.170 -8.303 1.00 95.25 101 PRO A N 1
ATOM 803 C CA . PRO A 1 101 ?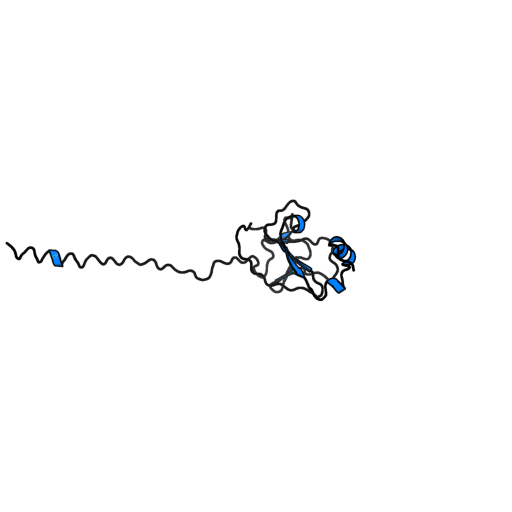 4.261 8.915 -9.087 1.00 95.25 101 PRO A CA 1
ATOM 804 C C . PRO A 1 101 ? 4.331 8.359 -10.524 1.00 95.25 101 PRO A C 1
ATOM 806 O O . PRO A 1 101 ? 3.883 7.237 -10.768 1.00 95.25 101 PRO A O 1
ATOM 809 N N . PRO A 1 102 ? 4.929 9.097 -11.479 1.00 95.00 102 PRO A N 1
ATOM 810 C CA . PRO A 1 102 ? 5.160 8.583 -12.825 1.00 95.00 102 PRO A CA 1
ATOM 811 C C . PRO A 1 102 ? 5.928 7.255 -12.813 1.00 95.00 102 PRO A C 1
ATOM 813 O O . PRO A 1 102 ? 7.007 7.168 -12.229 1.00 95.00 102 PRO A O 1
ATOM 816 N N . GLY A 1 103 ? 5.373 6.239 -13.470 1.00 95.44 103 GLY A N 1
ATOM 817 C CA . GLY A 1 103 ? 5.901 4.873 -13.493 1.00 95.44 103 GLY A CA 1
ATOM 818 C C . GLY A 1 103 ? 5.683 4.081 -12.200 1.00 95.44 103 GLY A C 1
ATOM 819 O O . GLY A 1 103 ? 6.266 3.014 -12.051 1.00 95.44 103 GLY A O 1
ATOM 820 N N . GLY A 1 104 ? 4.878 4.591 -11.263 1.00 95.94 104 GLY A N 1
ATOM 821 C CA . GLY A 1 104 ? 4.569 3.910 -10.010 1.00 95.94 104 GLY A CA 1
ATOM 822 C C . GLY A 1 104 ? 3.806 2.600 -10.210 1.00 95.94 104 GLY A C 1
ATOM 823 O O . GLY A 1 104 ? 3.071 2.429 -11.185 1.00 95.94 104 GLY A O 1
ATOM 824 N N . ASN A 1 105 ? 3.983 1.695 -9.252 1.00 95.75 105 ASN A N 1
ATOM 825 C CA . ASN A 1 105 ? 3.348 0.385 -9.187 1.00 95.75 105 ASN A CA 1
ATOM 826 C C . ASN A 1 105 ? 3.006 0.065 -7.730 1.00 95.75 105 ASN A C 1
ATOM 828 O O . ASN A 1 105 ? 3.816 0.315 -6.837 1.00 95.75 105 ASN A O 1
ATOM 832 N N . SER A 1 106 ? 1.803 -0.435 -7.492 1.00 96.69 106 SER A N 1
ATOM 833 C CA . SER A 1 106 ? 1.279 -0.808 -6.184 1.00 96.69 106 SER A CA 1
ATOM 834 C C . SER A 1 106 ? 0.070 -1.731 -6.365 1.00 96.69 106 SER A C 1
ATOM 836 O O . SER A 1 106 ? -0.323 -2.055 -7.478 1.00 96.69 106 SER A O 1
ATOM 838 N N . GLY A 1 107 ? -0.570 -2.126 -5.273 1.00 97.75 107 GLY A N 1
ATOM 839 C CA . GLY A 1 107 ? -1.717 -3.017 -5.333 1.00 97.75 107 GLY A CA 1
ATOM 840 C C . GLY A 1 107 ? -2.557 -2.956 -4.074 1.00 97.75 107 GLY A C 1
ATOM 841 O O . GLY A 1 107 ? -2.081 -2.603 -2.994 1.00 97.75 107 GLY A O 1
ATOM 842 N N . ILE A 1 108 ? -3.829 -3.313 -4.217 1.00 98.50 108 ILE A N 1
ATOM 843 C CA . ILE A 1 108 ? -4.738 -3.533 -3.094 1.00 98.50 108 ILE A CA 1
ATOM 844 C C . ILE A 1 108 ? -4.995 -5.032 -3.005 1.00 98.50 108 ILE A C 1
ATOM 846 O O . ILE A 1 108 ? -5.715 -5.603 -3.828 1.00 98.50 108 ILE A O 1
ATOM 850 N N . PHE A 1 109 ? -4.421 -5.656 -1.984 1.00 98.38 109 PHE A N 1
ATOM 851 C CA . PHE A 1 109 ? -4.655 -7.059 -1.668 1.00 98.38 109 PHE A CA 1
ATOM 852 C C . PHE A 1 109 ? -5.858 -7.220 -0.741 1.00 98.38 109 PHE A C 1
ATOM 854 O O . PHE A 1 109 ? -6.082 -6.410 0.159 1.00 98.38 109 PHE A O 1
ATOM 861 N N . TYR A 1 110 ? -6.612 -8.301 -0.925 1.00 98.12 110 TYR A N 1
ATOM 862 C CA . TYR A 1 110 ? -7.737 -8.651 -0.059 1.00 98.12 110 TYR A CA 1
ATOM 863 C C . TYR A 1 110 ? -7.842 -10.162 0.152 1.00 98.12 110 TYR A C 1
ATOM 865 O O . TYR A 1 110 ? -7.318 -10.945 -0.632 1.00 98.12 110 TYR A O 1
ATOM 873 N N . HIS A 1 111 ? -8.501 -10.584 1.239 1.00 96.81 111 HIS A N 1
ATOM 874 C CA . HIS A 1 111 ? -8.598 -12.002 1.644 1.00 96.81 111 HIS A CA 1
ATOM 875 C C . HIS A 1 111 ? -7.236 -12.712 1.762 1.00 96.81 111 HIS A C 1
ATOM 877 O O . HIS A 1 111 ? -7.108 -13.905 1.487 1.00 96.81 111 HIS A O 1
ATOM 883 N N . LEU A 1 112 ? -6.205 -11.973 2.173 1.00 94.50 112 LEU A N 1
ATOM 884 C CA . LEU A 1 112 ? -4.850 -12.496 2.319 1.00 94.50 112 LEU A CA 1
ATOM 885 C C . LEU A 1 112 ? -4.676 -13.331 3.590 1.00 94.50 112 LEU A C 1
ATOM 887 O O . LEU A 1 112 ? -5.400 -13.182 4.574 1.00 94.50 112 LEU A O 1
ATOM 891 N N . LYS A 1 113 ? -3.656 -14.194 3.580 1.00 94.12 113 LYS A N 1
ATOM 892 C CA . LYS A 1 113 ? -3.217 -14.951 4.755 1.00 94.12 113 LYS A CA 1
ATOM 893 C C . LYS A 1 113 ? -1.735 -14.727 5.010 1.00 94.12 113 LYS A C 1
ATOM 895 O O . LYS A 1 113 ? -0.929 -14.782 4.088 1.00 94.12 113 LYS A O 1
ATOM 900 N N . GLU A 1 114 ? -1.366 -14.505 6.265 1.00 95.69 114 GLU A N 1
ATOM 901 C CA . GLU A 1 114 ? 0.035 -14.434 6.691 1.00 95.69 114 GLU A CA 1
ATOM 902 C C . GLU A 1 114 ? 0.686 -15.828 6.782 1.00 95.69 114 GLU A C 1
ATOM 904 O O . GLU A 1 114 ? 0.005 -16.846 6.923 1.00 95.69 114 GLU A O 1
ATOM 909 N N . GLY A 1 115 ? 2.018 -15.872 6.695 1.00 96.38 115 GLY A N 1
ATOM 910 C CA . GLY A 1 115 ? 2.830 -17.096 6.704 1.00 96.38 115 GLY A CA 1
ATOM 911 C C . GLY A 1 115 ? 3.362 -17.546 5.337 1.00 96.38 115 GLY A C 1
ATOM 912 O O . GLY A 1 115 ? 3.997 -18.598 5.264 1.00 96.38 115 GLY A O 1
ATOM 913 N N . TYR A 1 116 ? 3.133 -16.765 4.278 1.00 95.75 116 TYR A N 1
ATOM 914 C CA . TYR A 1 116 ? 3.616 -17.025 2.914 1.00 95.75 116 TYR A CA 1
ATOM 915 C C . TYR A 1 116 ? 4.704 -16.021 2.501 1.00 95.75 116 TYR A C 1
ATOM 917 O O . TYR A 1 116 ? 5.082 -15.160 3.300 1.00 95.75 116 TYR A O 1
ATOM 925 N N . GLY A 1 117 ? 5.252 -16.166 1.288 1.00 93.62 117 GLY A N 1
ATOM 926 C CA . GLY A 1 117 ? 6.344 -15.326 0.783 1.00 93.62 117 GLY A CA 1
ATOM 927 C C . GLY A 1 117 ? 5.939 -13.858 0.652 1.00 93.62 117 GLY A C 1
ATOM 928 O O . GLY A 1 117 ? 6.659 -12.984 1.135 1.00 93.62 117 GLY A O 1
ATOM 929 N N . GLY A 1 118 ? 4.751 -13.608 0.103 1.00 94.69 118 GLY A N 1
ATOM 930 C CA . GLY A 1 118 ? 4.117 -12.293 0.044 1.00 94.69 118 GLY A CA 1
ATOM 931 C C . GLY A 1 118 ? 2.613 -12.380 -0.243 1.00 94.69 118 GLY A C 1
ATOM 932 O O . GLY A 1 118 ? 2.111 -13.460 -0.567 1.00 94.69 118 GLY A O 1
ATOM 933 N N . PRO A 1 119 ? 1.877 -11.257 -0.153 1.00 96.19 119 PRO A N 1
ATOM 934 C CA . PRO A 1 119 ? 0.459 -11.215 -0.511 1.00 96.19 119 PRO A CA 1
ATOM 935 C C . PRO A 1 119 ? 0.130 -11.760 -1.919 1.00 96.19 119 PRO A C 1
ATOM 937 O O . PRO A 1 119 ? -0.834 -12.530 -2.009 1.00 96.19 119 PRO A O 1
ATOM 940 N N . PRO A 1 120 ? 0.917 -11.498 -2.990 1.00 94.25 120 PRO A N 1
ATOM 941 C CA . PRO A 1 120 ? 0.633 -12.038 -4.327 1.00 94.25 120 PRO A CA 1
ATOM 942 C C . PRO A 1 120 ? 0.574 -13.570 -4.405 1.00 94.25 120 PRO A C 1
ATOM 944 O O . PRO A 1 120 ? -0.072 -14.119 -5.294 1.00 94.25 120 PRO A O 1
ATOM 947 N N . ASP A 1 121 ? 1.220 -14.279 -3.472 1.00 94.50 121 ASP A N 1
ATOM 948 C CA . ASP A 1 121 ? 1.236 -15.746 -3.459 1.00 94.50 121 ASP A CA 1
ATOM 949 C C . ASP A 1 121 ? -0.121 -16.349 -3.060 1.00 94.50 121 ASP A C 1
ATOM 951 O O . ASP A 1 121 ? -0.384 -17.525 -3.323 1.00 94.50 121 ASP A O 1
ATOM 955 N N . VAL A 1 122 ? -0.961 -15.578 -2.359 1.00 96.00 122 VAL A N 1
ATOM 956 C CA . VAL A 1 122 ? -2.135 -16.105 -1.642 1.00 96.00 122 VAL A CA 1
ATOM 957 C C . VAL A 1 122 ? -3.392 -15.260 -1.739 1.00 96.00 122 VAL A C 1
ATOM 959 O O . VAL A 1 122 ? -4.443 -15.711 -1.285 1.00 96.00 122 VAL A O 1
ATOM 962 N N . SER A 1 123 ? -3.307 -14.056 -2.296 1.00 97.00 123 SER A N 1
ATOM 963 C CA . SER A 1 123 ? -4.428 -13.124 -2.343 1.00 97.00 123 SER A CA 1
ATOM 964 C C . SER A 1 123 ? -4.670 -12.583 -3.744 1.00 97.00 123 SER A C 1
ATOM 966 O O . SER A 1 123 ? -3.719 -12.371 -4.497 1.00 97.00 123 SER A O 1
ATOM 968 N N . PRO A 1 124 ? -5.938 -12.351 -4.113 1.00 98.00 124 PRO A N 1
ATOM 969 C CA . PRO A 1 124 ? -6.253 -11.494 -5.239 1.00 98.00 124 PRO A CA 1
ATOM 970 C C . PRO A 1 124 ? -5.739 -10.066 -5.016 1.00 98.00 124 PRO A C 1
ATOM 972 O O . PRO A 1 124 ? -5.707 -9.568 -3.888 1.00 98.00 124 PRO A O 1
ATOM 975 N N . GLU 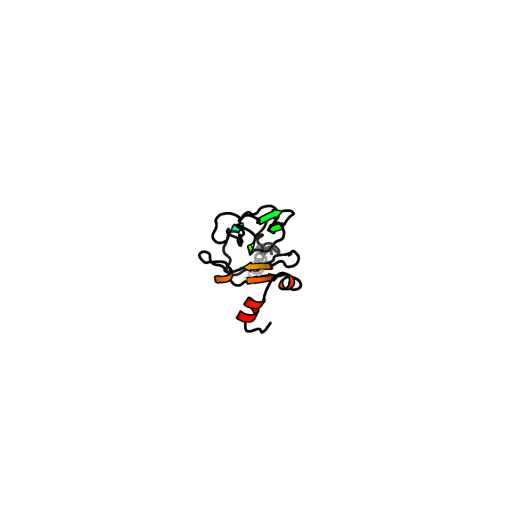A 1 125 ? -5.411 -9.399 -6.117 1.00 98.31 125 GLU A N 1
ATOM 976 C CA . GLU A 1 125 ? -4.899 -8.032 -6.138 1.00 98.31 125 GLU A CA 1
ATOM 977 C C . GLU A 1 125 ? -5.730 -7.178 -7.098 1.00 98.31 125 GLU A C 1
ATOM 979 O O . GLU A 1 125 ? -5.946 -7.552 -8.255 1.00 98.31 125 GLU A O 1
ATOM 984 N N . TYR A 1 12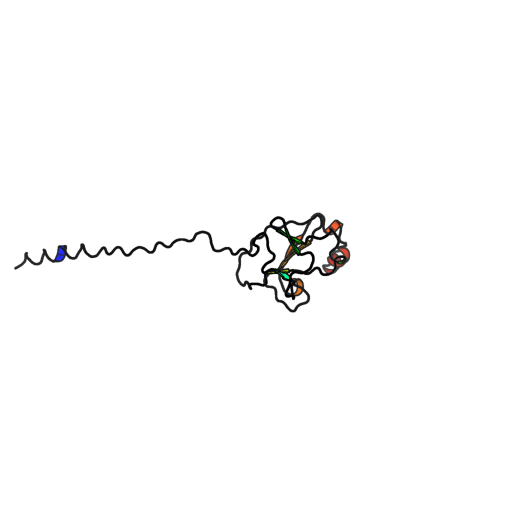6 ? -6.173 -6.011 -6.634 1.00 98.38 126 TYR A N 1
ATOM 985 C CA . TYR A 1 126 ? -6.567 -4.926 -7.523 1.00 98.38 126 TYR A CA 1
ATOM 986 C C . TYR A 1 126 ? -5.320 -4.098 -7.845 1.00 98.38 126 TYR A C 1
ATOM 988 O O . TYR A 1 126 ? -4.772 -3.426 -6.970 1.00 98.38 126 TYR A O 1
ATOM 996 N N . GLN A 1 127 ? -4.883 -4.166 -9.101 1.00 98.00 127 GLN A N 1
ATOM 997 C CA . GLN A 1 127 ? -3.649 -3.544 -9.577 1.00 98.00 127 GLN A CA 1
ATOM 998 C C . GLN A 1 127 ? -3.751 -2.012 -9.598 1.00 98.00 127 GLN A C 1
ATOM 1000 O O . GLN A 1 127 ? -4.733 -1.462 -10.103 1.00 98.00 127 GLN A O 1
ATOM 1005 N N . LEU A 1 128 ? -2.718 -1.335 -9.090 1.00 98.25 128 LEU A N 1
ATOM 1006 C CA . LEU A 1 128 ? -2.548 0.113 -9.144 1.00 98.25 128 LEU A CA 1
ATOM 1007 C C . LEU A 1 128 ? -1.238 0.430 -9.871 1.00 98.25 128 LEU A C 1
ATOM 1009 O O . LEU A 1 128 ? -0.168 0.441 -9.267 1.00 98.25 128 LEU A O 1
ATOM 1013 N N . ILE A 1 129 ? -1.315 0.752 -11.159 1.00 97.44 129 ILE A N 1
ATOM 1014 C CA . ILE A 1 129 ? -0.117 0.965 -11.973 1.00 97.44 129 ILE A CA 1
ATOM 1015 C C . ILE A 1 129 ? -0.250 2.192 -12.868 1.00 97.44 129 ILE A C 1
ATOM 1017 O O . ILE A 1 129 ? -1.336 2.529 -13.340 1.00 97.44 129 ILE A O 1
ATOM 1021 N N . ASP A 1 130 ? 0.866 2.880 -13.107 1.00 97.62 130 ASP A N 1
ATOM 1022 C CA . ASP A 1 130 ? 0.946 3.882 -14.169 1.00 97.62 130 ASP A CA 1
ATOM 1023 C C . ASP A 1 130 ? 1.075 3.182 -15.529 1.00 97.62 130 ASP A C 1
ATOM 1025 O O . ASP A 1 130 ? 2.179 2.957 -16.035 1.00 97.62 130 ASP A O 1
ATOM 1029 N N . ASP A 1 131 ? -0.076 2.863 -16.122 1.00 96.00 131 ASP A N 1
ATOM 1030 C CA . ASP A 1 131 ? -0.194 2.208 -17.430 1.00 96.00 131 ASP A CA 1
ATOM 1031 C C . ASP A 1 131 ? 0.640 2.886 -18.531 1.00 96.00 131 ASP A C 1
ATOM 1033 O O . ASP A 1 131 ? 1.140 2.226 -19.446 1.00 96.00 131 ASP A O 1
ATOM 1037 N N . GLU A 1 132 ? 0.804 4.211 -18.474 1.00 95.12 132 GLU A N 1
ATOM 1038 C CA . GLU A 1 132 ? 1.470 4.965 -19.534 1.00 95.12 132 GLU A CA 1
ATOM 1039 C C . GLU A 1 132 ? 2.994 4.954 -19.414 1.00 95.12 132 GLU A C 1
ATOM 1041 O O . GLU A 1 132 ? 3.694 5.067 -20.430 1.00 95.12 132 GLU A O 1
ATOM 1046 N N . ASN A 1 133 ? 3.531 4.895 -18.192 1.00 95.75 133 ASN A N 1
ATOM 1047 C CA . ASN A 1 133 ? 4.958 5.117 -17.952 1.00 95.75 133 ASN A CA 1
ATOM 1048 C C . ASN A 1 133 ? 5.688 3.931 -17.330 1.00 95.75 133 ASN A C 1
ATOM 1050 O O . ASN A 1 133 ? 6.909 3.867 -17.480 1.00 95.75 133 ASN A O 1
ATOM 1054 N N . TYR A 1 134 ? 4.990 2.973 -16.719 1.00 94.62 134 TYR A N 1
ATOM 1055 C CA . TYR A 1 134 ? 5.617 1.816 -16.078 1.00 94.62 134 TYR A CA 1
ATOM 1056 C C . TYR A 1 134 ? 6.518 1.040 -17.053 1.00 94.62 134 TYR A C 1
ATOM 1058 O O . TYR A 1 134 ? 7.724 0.903 -16.847 1.00 94.62 134 TYR A O 1
ATOM 1066 N N . ALA A 1 135 ? 5.982 0.657 -18.214 1.00 92.62 135 ALA A N 1
ATOM 1067 C CA . ALA A 1 135 ? 6.729 -0.087 -19.233 1.00 92.62 135 ALA A CA 1
ATOM 1068 C C . ALA A 1 135 ? 7.902 0.693 -19.868 1.00 92.62 135 ALA A C 1
ATOM 1070 O O . ALA A 1 135 ? 8.699 0.113 -20.600 1.00 92.62 135 ALA A O 1
ATOM 1071 N N . LYS A 1 136 ? 8.018 2.010 -19.631 1.00 93.06 136 LYS A N 1
ATOM 1072 C CA . LYS A 1 136 ? 9.140 2.820 -20.142 1.00 93.06 136 LYS A CA 1
ATOM 1073 C C . LYS A 1 136 ? 10.380 2.721 -19.259 1.00 93.06 136 LYS A C 1
ATOM 1075 O O . LYS A 1 136 ? 11.477 2.987 -19.745 1.00 93.06 136 LYS A O 1
ATOM 1080 N N . ILE A 1 137 ? 10.199 2.405 -17.979 1.00 91.25 137 ILE A N 1
ATOM 1081 C CA . ILE A 1 137 ? 11.276 2.374 -16.982 1.00 91.25 137 ILE A CA 1
ATOM 1082 C C . ILE A 1 137 ? 11.574 0.957 -16.470 1.00 91.25 137 ILE A C 1
ATOM 1084 O O . ILE A 1 137 ? 12.595 0.762 -15.817 1.00 91.25 137 ILE A O 1
ATOM 1088 N N . HIS A 1 138 ? 10.734 -0.027 -16.812 1.00 90.19 138 HIS A N 1
ATOM 1089 C CA . HIS A 1 138 ? 10.911 -1.440 -16.470 1.00 90.19 138 HIS A CA 1
ATOM 1090 C C . HIS A 1 138 ? 11.165 -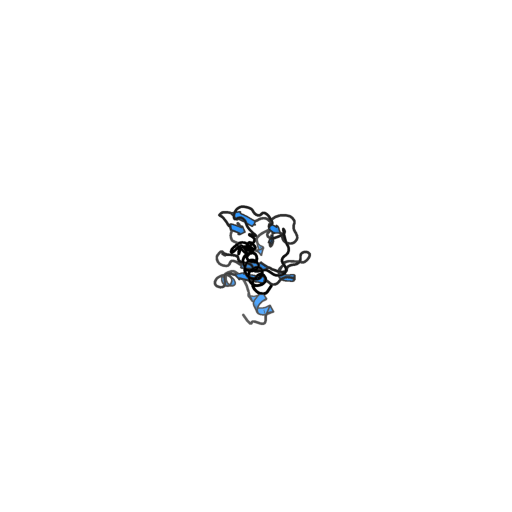2.304 -17.714 1.00 90.19 138 HIS A C 1
ATOM 1092 O O . HIS A 1 138 ? 10.507 -2.139 -18.741 1.00 90.19 138 HIS A O 1
ATOM 1098 N N . ASP A 1 139 ? 12.099 -3.256 -17.613 1.00 90.50 139 ASP A N 1
ATOM 1099 C CA . ASP A 1 139 ? 12.294 -4.289 -18.636 1.00 90.50 139 ASP A CA 1
ATOM 1100 C C . ASP A 1 139 ? 11.253 -5.402 -18.456 1.00 90.50 139 ASP A C 1
ATOM 1102 O O . ASP A 1 139 ? 11.316 -6.194 -17.516 1.00 90.50 139 ASP A O 1
ATOM 1106 N N . LEU A 1 140 ? 10.277 -5.446 -19.364 1.00 90.56 140 LEU A N 1
ATOM 1107 C CA . LEU A 1 140 ? 9.175 -6.409 -19.332 1.00 90.56 140 LEU A CA 1
ATOM 1108 C C . LEU A 1 140 ? 9.412 -7.623 -20.236 1.00 90.56 140 LEU A C 1
ATOM 1110 O O . LEU A 1 140 ? 8.511 -8.446 -20.394 1.00 90.56 140 LEU A O 1
ATOM 1114 N N . VAL A 1 141 ? 10.595 -7.756 -20.849 1.00 91.56 141 VAL A N 1
ATOM 1115 C CA . VAL A 1 141 ? 10.843 -8.791 -21.860 1.00 91.56 141 VAL A CA 1
ATOM 1116 C C . VAL A 1 141 ? 10.655 -10.189 -21.281 1.00 91.56 141 VAL A C 1
ATOM 1118 O O . VAL A 1 141 ? 9.941 -11.007 -21.870 1.00 91.56 141 VAL A O 1
ATOM 1121 N N . GLU A 1 142 ? 11.261 -10.466 -20.127 1.00 92.38 142 GLU A N 1
ATOM 1122 C CA . GLU A 1 142 ? 11.157 -11.767 -19.459 1.00 92.38 142 GLU A CA 1
ATOM 1123 C C . GLU A 1 142 ? 9.711 -12.066 -19.047 1.00 92.38 142 GLU A C 1
ATOM 1125 O O . GLU A 1 142 ? 9.188 -13.135 -19.371 1.00 92.38 142 GLU A O 1
ATOM 1130 N N . TYR A 1 143 ? 9.038 -11.093 -18.426 1.00 89.69 143 TYR A N 1
ATOM 1131 C CA . TYR A 1 143 ? 7.640 -11.208 -18.013 1.00 89.69 143 TYR A CA 1
ATOM 1132 C C . TYR A 1 143 ? 6.714 -11.511 -19.200 1.00 89.69 143 TYR A C 1
ATOM 1134 O O . TYR A 1 143 ? 6.008 -12.520 -19.196 1.00 89.69 143 TYR A O 1
ATOM 1142 N N . ASN A 1 144 ? 6.775 -10.709 -20.264 1.00 92.12 144 ASN A N 1
ATOM 1143 C CA . ASN A 1 144 ? 5.965 -10.899 -21.467 1.00 92.12 144 ASN A CA 1
ATOM 1144 C C . ASN A 1 144 ? 6.240 -12.256 -22.127 1.00 92.12 144 ASN A C 1
ATOM 1146 O O . ASN A 1 144 ? 5.306 -12.952 -22.531 1.00 92.12 144 ASN A O 1
ATOM 1150 N N . THR A 1 145 ? 7.509 -12.673 -22.174 1.00 94.25 145 THR A N 1
ATOM 1151 C CA . THR A 1 145 ? 7.898 -13.982 -22.717 1.00 94.25 145 THR A CA 1
ATOM 1152 C C . THR A 1 145 ? 7.330 -15.122 -21.871 1.00 94.25 145 THR A C 1
ATOM 1154 O O . THR A 1 145 ? 6.857 -16.112 -22.429 1.00 94.25 145 THR A O 1
ATOM 1157 N N . SER A 1 146 ? 7.308 -14.986 -20.539 1.00 93.69 146 SER A N 1
ATOM 1158 C CA . SER A 1 146 ? 6.720 -15.985 -19.632 1.00 93.69 146 SER A CA 1
ATOM 1159 C C . SER A 1 146 ? 5.219 -16.196 -19.869 1.00 93.69 146 SER A C 1
ATOM 1161 O O . SER A 1 146 ? 4.715 -17.308 -19.712 1.00 93.69 146 SER A O 1
ATOM 1163 N N . LEU A 1 147 ? 4.524 -15.151 -20.332 1.00 92.00 147 LEU A N 1
ATOM 1164 C CA . LEU A 1 147 ? 3.114 -15.190 -20.722 1.00 92.00 147 LEU A CA 1
ATOM 1165 C C . LEU A 1 147 ? 2.898 -15.642 -22.179 1.00 92.00 147 LEU A C 1
ATOM 1167 O O . LEU A 1 147 ? 1.758 -15.774 -22.623 1.00 92.00 147 LEU A O 1
ATOM 1171 N N . GLY A 1 148 ? 3.975 -15.896 -22.927 1.00 93.50 148 GLY A N 1
ATOM 1172 C CA . GLY A 1 148 ? 3.935 -16.337 -24.321 1.00 93.50 148 GLY A CA 1
ATOM 1173 C C . GLY A 1 148 ? 3.845 -15.211 -25.354 1.00 93.50 148 GLY A C 1
ATOM 1174 O O . GLY A 1 148 ? 3.603 -15.495 -26.529 1.00 93.50 148 GLY A O 1
ATOM 1175 N N . TYR A 1 149 ? 4.050 -13.952 -24.960 1.00 91.81 149 TYR A N 1
ATOM 1176 C CA . TYR A 1 149 ? 4.161 -12.841 -25.903 1.00 91.81 149 TYR A CA 1
ATOM 1177 C C . TYR A 1 149 ? 5.562 -12.792 -26.526 1.00 91.81 149 TYR A C 1
ATOM 1179 O O . TYR A 1 149 ? 6.573 -12.983 -25.852 1.00 91.81 149 TYR A O 1
ATOM 1187 N N . SER A 1 150 ? 5.628 -12.512 -27.827 1.00 85.06 150 SER A N 1
ATOM 1188 C CA . SER A 1 150 ? 6.873 -12.156 -28.511 1.00 85.06 150 SER A CA 1
ATOM 1189 C C . SER A 1 150 ? 7.091 -10.646 -28.409 1.00 85.06 150 SER A C 1
ATOM 1191 O O . SER A 1 150 ? 6.214 -9.896 -28.846 1.00 85.06 150 SER A O 1
ATOM 1193 N N . ASN A 1 151 ? 8.227 -10.224 -27.848 1.00 65.19 151 ASN A N 1
ATOM 1194 C CA . ASN A 1 151 ? 8.634 -8.814 -27.774 1.00 65.19 151 ASN A CA 1
ATOM 1195 C C . ASN A 1 151 ? 9.220 -8.304 -29.095 1.00 65.19 151 ASN A C 1
ATOM 1197 O O . ASN A 1 151 ? 9.869 -9.112 -29.802 1.00 65.19 151 ASN A O 1
#

Sequence (151 aa):
MKQFFTLLALVALVVACKTEPKATVETKTDDEWISLFDGVSTEGWRAYNGEGLPPGWVAKDGELTFDTELGLEQDYTGGKDIIYGLDEFDNFEFYVEWKLPPGGNSGIFYHLKEGYGGPPDVSPEYQLIDDENYAKIHDLVEYNTSLGYSN

Foldseek 3Di:
DPPVVVVVVPVVPPPPPPPDPPPPPPPPPDPPDDDLDPQADCPQKPFQLDDHNWPQFDRDPRDGGRHDDDDDPVVDPGDGDMDRHPDADDDDDDDDDDDADFLDWDWDWHPADGDDPHSVVGTDTDIDGNPVGVCVPDDCCVVCVVVVDDD